Protein AF-A0A925HT43-F1 (afdb_monomer_lite)

Secondary structure (DSSP, 8-state):
---------------PPP---SS---TTPPP-TTSBPSSTT-PBPS--

Sequence (48 aa):
METNKADDKSIVASDAYYHGTKADLKPGDLIVPGFNSNYGTRKNAKFI

pLDDT: mean 76.56, std 14.12, range [43.84, 93.75]

Radius of gyration: 19.63 Å; chains: 1; bounding box: 49×38×34 Å

Structure (mmCIF, N/CA/C/O backbone):
data_AF-A0A925HT43-F1
#
_entry.id   AF-A0A925HT43-F1
#
loop_
_atom_site.group_PDB
_atom_site.id
_atom_site.type_symbol
_atom_site.label_atom_id
_atom_site.label_alt_id
_atom_site.label_comp_id
_atom_site.label_asym_id
_atom_site.label_entity_id
_atom_site.label_seq_id
_atom_site.pdbx_PDB_ins_code
_atom_site.Cartn_x
_atom_site.Cartn_y
_atom_site.Cartn_z
_atom_site.occupancy
_atom_site.B_iso_or_equiv
_atom_site.auth_seq_id
_atom_site.auth_comp_id
_atom_site.auth_asym_id
_atom_site.auth_atom_id
_atom_site.pdbx_PDB_model_num
ATOM 1 N N . MET A 1 1 ? 40.622 27.371 -14.031 1.00 54.81 1 MET A N 1
ATOM 2 C CA . MET A 1 1 ? 39.182 27.164 -13.795 1.00 54.81 1 MET A CA 1
ATOM 3 C C . MET A 1 1 ? 38.661 26.453 -15.013 1.00 54.81 1 MET A C 1
ATOM 5 O O . MET A 1 1 ? 38.664 27.118 -16.024 1.00 54.81 1 MET A O 1
ATOM 9 N N . GLU A 1 2 ? 38.304 25.173 -14.923 1.00 43.84 2 GLU A N 1
ATOM 10 C CA . GLU A 1 2 ? 37.255 24.513 -15.721 1.00 43.84 2 GLU A CA 1
ATOM 11 C C . GLU A 1 2 ? 36.912 23.232 -14.949 1.00 43.84 2 GLU A C 1
ATOM 13 O O . GLU A 1 2 ? 37.702 22.294 -14.886 1.00 43.84 2 GLU A O 1
ATOM 18 N N . THR A 1 3 ? 35.797 23.241 -14.222 1.00 48.91 3 THR A N 1
ATOM 19 C CA . THR A 1 3 ? 35.256 22.043 -13.573 1.00 48.91 3 THR A CA 1
ATOM 20 C C . THR A 1 3 ? 34.310 21.392 -14.563 1.00 48.91 3 THR A C 1
ATOM 22 O O . THR A 1 3 ? 33.299 22.000 -14.922 1.00 48.91 3 THR A O 1
ATOM 25 N N . ASN A 1 4 ? 34.648 20.183 -15.012 1.00 56.69 4 ASN A N 1
ATOM 26 C CA . ASN A 1 4 ? 33.823 19.425 -15.941 1.00 56.69 4 ASN A CA 1
ATOM 27 C C . ASN A 1 4 ? 32.429 19.220 -15.347 1.00 56.69 4 ASN A C 1
ATOM 29 O O . ASN A 1 4 ? 32.243 18.661 -14.265 1.00 56.69 4 ASN A O 1
ATOM 33 N N . LYS A 1 5 ? 31.483 19.807 -16.073 1.00 52.03 5 LYS A N 1
ATOM 34 C CA . LYS A 1 5 ? 30.058 19.891 -15.818 1.00 52.03 5 LYS A CA 1
ATOM 35 C C . LYS A 1 5 ? 29.513 18.475 -15.680 1.00 52.03 5 LYS A C 1
ATOM 37 O O . LYS A 1 5 ? 29.696 17.665 -16.578 1.00 52.03 5 LYS A O 1
ATOM 42 N N . ALA A 1 6 ? 28.887 18.212 -14.536 1.00 53.44 6 ALA A N 1
ATOM 43 C CA . ALA A 1 6 ? 28.133 16.999 -14.280 1.00 53.44 6 ALA A CA 1
ATOM 44 C C . ALA A 1 6 ? 27.265 16.668 -15.497 1.00 53.44 6 ALA A C 1
ATOM 46 O O . ALA A 1 6 ? 26.578 17.558 -16.012 1.00 53.44 6 ALA A O 1
ATOM 47 N N . ASP A 1 7 ? 27.329 15.409 -15.923 1.00 56.81 7 ASP A N 1
ATOM 48 C CA . ASP A 1 7 ? 26.448 14.786 -16.901 1.00 56.81 7 ASP A CA 1
ATOM 49 C C . ASP A 1 7 ? 25.004 14.817 -16.373 1.00 56.81 7 ASP A C 1
ATOM 51 O O . ASP A 1 7 ? 24.436 13.850 -15.870 1.00 56.81 7 ASP A O 1
ATOM 55 N N . ASP A 1 8 ? 24.422 16.006 -16.443 1.00 65.88 8 ASP A N 1
ATOM 56 C CA . ASP A 1 8 ? 23.002 16.269 -16.412 1.00 65.88 8 ASP A CA 1
ATOM 57 C C . ASP A 1 8 ? 22.430 15.659 -17.685 1.00 65.88 8 ASP A C 1
ATOM 59 O O . ASP A 1 8 ? 22.588 16.241 -18.760 1.00 65.88 8 ASP A O 1
ATOM 63 N N . LYS A 1 9 ? 21.876 14.441 -17.571 1.00 55.97 9 LYS A N 1
ATOM 64 C CA . LYS A 1 9 ? 20.636 13.994 -18.236 1.00 55.97 9 LYS A CA 1
ATOM 65 C C . LYS A 1 9 ? 20.562 12.471 -18.344 1.00 55.97 9 LYS A C 1
ATOM 67 O O . LYS A 1 9 ? 20.994 11.870 -19.320 1.00 55.97 9 LYS A O 1
ATOM 72 N N . SER A 1 10 ? 19.886 11.862 -17.377 1.00 52.28 10 SER A N 1
ATOM 73 C CA . SER A 1 10 ? 18.815 10.889 -17.647 1.00 52.28 10 SER A CA 1
ATOM 74 C C . SER A 1 10 ? 18.123 10.500 -16.341 1.00 52.28 10 SER A C 1
ATOM 76 O O . SER A 1 10 ? 18.120 9.348 -15.921 1.00 52.28 10 SER A O 1
ATOM 78 N N . ILE A 1 11 ? 17.453 11.464 -15.703 1.00 59.38 11 ILE A N 1
ATOM 79 C CA . ILE A 1 11 ? 16.327 11.102 -14.838 1.00 59.38 11 ILE A CA 1
ATOM 80 C C . ILE A 1 11 ? 15.206 10.674 -15.789 1.00 59.38 11 ILE A C 1
ATOM 82 O O . ILE A 1 11 ? 14.289 11.435 -16.087 1.00 59.38 11 ILE A O 1
ATOM 86 N N . VAL A 1 12 ? 15.308 9.462 -16.334 1.00 56.94 12 VAL A N 1
ATOM 87 C CA . VAL A 1 12 ? 14.137 8.754 -16.849 1.00 56.94 12 VAL A CA 1
ATOM 88 C C . VAL A 1 12 ? 13.411 8.281 -15.598 1.00 56.94 12 VAL A C 1
ATOM 90 O O . VAL A 1 12 ? 13.537 7.133 -15.181 1.00 56.94 12 VAL A O 1
ATOM 93 N N . ALA A 1 13 ? 12.740 9.210 -14.916 1.00 62.16 13 ALA A N 1
ATOM 94 C CA . ALA A 1 13 ? 11.773 8.847 -13.902 1.00 62.16 13 ALA A CA 1
ATOM 95 C C . ALA A 1 13 ? 10.662 8.121 -14.655 1.00 62.16 13 ALA A C 1
ATOM 97 O O . ALA A 1 13 ? 9.800 8.740 -15.268 1.00 62.16 13 ALA A O 1
ATOM 98 N N . SER A 1 14 ? 10.744 6.794 -14.690 1.00 67.69 14 SER A N 1
ATOM 99 C CA . SER A 1 14 ? 9.580 5.966 -14.951 1.00 67.69 14 SER A CA 1
ATOM 100 C C . SER A 1 14 ? 8.460 6.471 -14.045 1.00 67.69 14 SER A C 1
ATOM 102 O O . SER A 1 14 ? 8.718 6.642 -12.850 1.00 67.69 14 SER A O 1
ATOM 104 N N . ASP A 1 15 ? 7.256 6.674 -14.580 1.00 78.88 15 ASP A N 1
ATOM 105 C CA . ASP A 1 15 ? 6.028 6.952 -13.817 1.00 78.88 15 ASP A CA 1
ATOM 106 C C . ASP A 1 15 ? 5.629 5.720 -12.971 1.00 78.88 15 ASP A C 1
ATOM 108 O O . ASP A 1 15 ? 4.541 5.157 -13.081 1.00 78.88 15 ASP A O 1
ATOM 112 N N . ALA A 1 16 ? 6.566 5.219 -12.172 1.00 84.19 16 ALA A N 1
ATOM 113 C CA . ALA A 1 16 ? 6.446 4.042 -11.348 1.00 84.19 16 ALA A CA 1
ATOM 114 C C . ALA A 1 16 ? 5.967 4.481 -9.969 1.00 84.19 16 ALA A C 1
ATOM 116 O O . ALA A 1 16 ? 6.649 5.208 -9.243 1.00 84.19 16 ALA A O 1
ATOM 117 N N . TYR A 1 17 ? 4.781 4.013 -9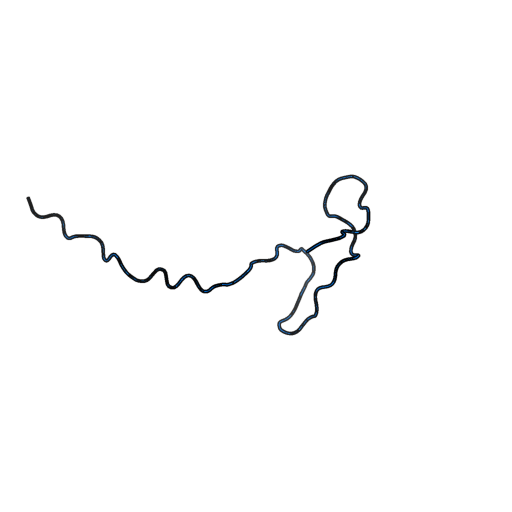.604 1.00 86.62 17 TYR A N 1
ATOM 118 C CA . TYR A 1 17 ? 4.276 4.129 -8.249 1.00 86.62 17 TYR A CA 1
ATOM 119 C C . TYR A 1 17 ? 4.873 3.006 -7.402 1.00 86.62 17 TYR A C 1
ATOM 121 O O . TYR A 1 17 ? 4.842 1.837 -7.786 1.00 86.62 17 TYR A O 1
ATOM 129 N N . TYR A 1 18 ? 5.405 3.360 -6.235 1.00 87.75 18 TYR A N 1
ATOM 130 C CA . TYR A 1 18 ? 5.940 2.402 -5.274 1.00 87.75 18 TYR A CA 1
ATOM 131 C C . TYR A 1 18 ? 4.917 2.166 -4.171 1.00 87.75 18 TYR A C 1
ATOM 133 O O . TYR A 1 18 ? 4.422 3.114 -3.563 1.00 87.75 18 TYR A O 1
ATOM 141 N N . HIS A 1 19 ? 4.634 0.898 -3.885 1.00 87.75 19 HIS A N 1
ATOM 142 C CA . HIS A 1 19 ? 3.749 0.507 -2.797 1.00 87.75 19 HIS A CA 1
ATOM 143 C C . HIS A 1 19 ? 4.534 -0.277 -1.740 1.0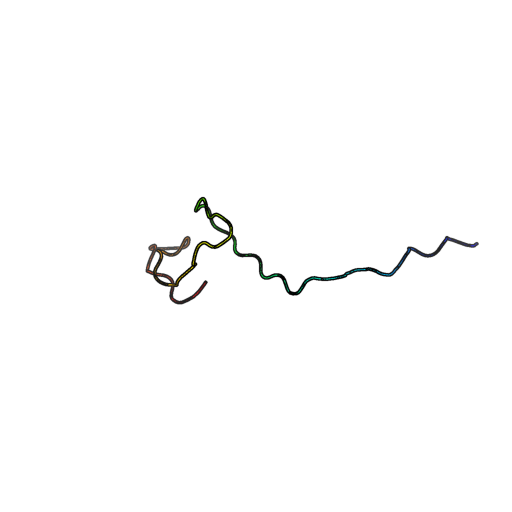0 87.75 19 HIS A C 1
ATOM 145 O O . HIS A 1 19 ? 5.059 -1.357 -2.008 1.00 87.75 19 HIS A O 1
ATOM 151 N N . GLY A 1 20 ? 4.639 0.282 -0.533 1.00 87.88 20 GLY A N 1
ATOM 152 C CA . GLY A 1 20 ? 5.340 -0.349 0.584 1.00 87.88 20 GLY A CA 1
ATOM 153 C C . GLY A 1 20 ? 4.439 -1.329 1.331 1.00 87.88 20 GLY A C 1
ATOM 154 O O . GLY A 1 20 ? 3.475 -0.918 1.974 1.00 87.88 20 GLY A O 1
ATOM 155 N N . THR A 1 21 ? 4.778 -2.617 1.311 1.00 88.69 21 THR A N 1
ATOM 156 C CA . THR A 1 21 ? 4.031 -3.658 2.030 1.00 88.69 21 THR A CA 1
ATOM 157 C C . THR A 1 21 ? 4.958 -4.735 2.592 1.00 88.69 21 THR A C 1
ATOM 159 O O . THR A 1 21 ? 6.066 -4.932 2.104 1.00 88.69 21 THR A O 1
ATOM 162 N N . LYS A 1 22 ? 4.510 -5.421 3.652 1.00 89.19 22 LYS A N 1
ATOM 163 C CA . LYS A 1 22 ? 5.169 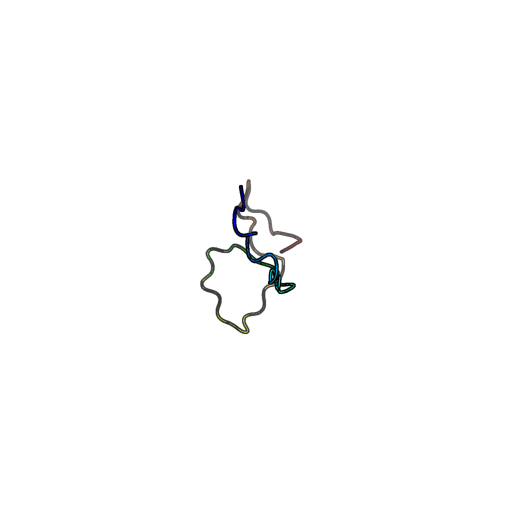-6.627 4.190 1.00 89.19 22 LYS A CA 1
ATOM 164 C C . LYS A 1 22 ? 4.629 -7.918 3.571 1.00 89.19 22 LYS A C 1
ATOM 166 O O . LYS A 1 22 ? 5.139 -8.988 3.885 1.00 89.19 22 LYS A O 1
ATOM 171 N N . ALA A 1 23 ? 3.564 -7.829 2.775 1.00 87.94 23 ALA A N 1
ATOM 172 C CA . ALA A 1 23 ? 3.045 -8.974 2.045 1.00 87.94 23 ALA A CA 1
ATOM 173 C C . ALA A 1 23 ? 4.068 -9.415 0.987 1.00 87.94 23 ALA A C 1
ATOM 175 O O . ALA A 1 23 ? 4.656 -8.573 0.311 1.00 87.94 23 ALA A O 1
ATOM 176 N N . ASP A 1 24 ? 4.265 -10.724 0.848 1.00 91.94 24 ASP A N 1
ATOM 177 C CA . ASP A 1 24 ? 5.125 -11.311 -0.183 1.00 91.94 24 ASP A CA 1
ATOM 178 C C . ASP A 1 24 ? 4.384 -11.319 -1.531 1.00 91.94 24 ASP A C 1
ATOM 180 O O . ASP A 1 24 ? 3.811 -12.331 -1.933 1.00 91.94 24 ASP A O 1
ATOM 184 N N . LEU A 1 25 ? 4.298 -10.144 -2.166 1.00 91.12 25 LEU A N 1
ATOM 185 C CA . LEU A 1 25 ? 3.628 -9.958 -3.455 1.00 91.12 25 LEU A CA 1
ATOM 186 C C . LEU A 1 25 ? 4.551 -10.321 -4.617 1.00 91.12 25 LEU A C 1
ATOM 188 O O . LEU A 1 25 ? 5.724 -9.939 -4.651 1.00 91.12 25 LEU A O 1
ATOM 192 N N . LYS A 1 26 ? 3.986 -10.991 -5.616 1.00 93.75 26 LYS A N 1
ATOM 193 C CA . LYS A 1 26 ? 4.653 -11.346 -6.868 1.00 93.75 26 LYS A CA 1
ATOM 194 C C . LYS A 1 26 ? 4.139 -10.473 -8.017 1.00 93.75 26 LYS A C 1
ATOM 196 O O . LYS A 1 26 ? 3.016 -9.970 -7.967 1.00 93.75 26 LYS A O 1
ATOM 201 N N . PRO A 1 27 ? 4.936 -10.282 -9.083 1.00 91.81 27 PRO A N 1
ATOM 202 C CA . PRO A 1 27 ? 4.465 -9.582 -10.273 1.00 91.81 27 PRO A CA 1
ATOM 203 C C . PRO A 1 27 ? 3.183 -10.219 -10.827 1.00 91.81 27 PRO A C 1
ATOM 205 O O . PRO A 1 27 ? 3.141 -11.425 -11.060 1.00 91.81 27 PRO A O 1
ATOM 208 N N . GLY A 1 28 ? 2.156 -9.397 -11.049 1.00 91.88 28 GLY A N 1
ATOM 209 C CA . GLY A 1 28 ? 0.831 -9.840 -11.499 1.00 91.88 28 GLY A CA 1
ATOM 210 C C . GLY A 1 28 ? -0.206 -9.991 -10.382 1.00 91.88 28 GLY A C 1
ATOM 211 O O . GLY A 1 28 ? -1.392 -10.100 -10.692 1.00 91.88 28 GLY A O 1
ATOM 212 N N . ASP A 1 29 ? 0.201 -9.938 -9.111 1.00 92.44 29 ASP A N 1
ATOM 213 C CA . ASP A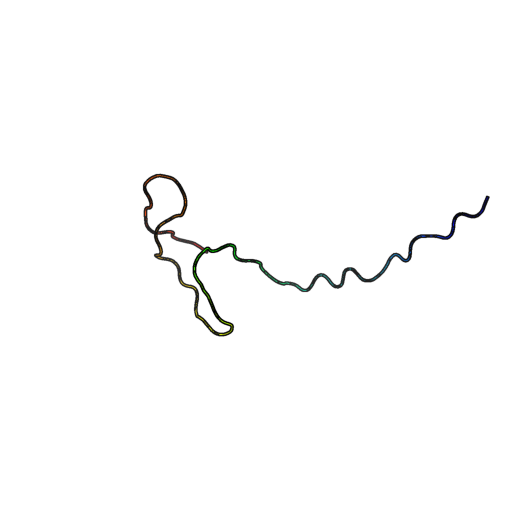 1 29 ? -0.741 -9.949 -7.992 1.00 92.44 29 ASP A CA 1
ATOM 214 C C . ASP A 1 29 ? -1.589 -8.669 -7.964 1.00 92.44 29 ASP A C 1
ATOM 216 O O . ASP A 1 29 ? -1.095 -7.551 -8.144 1.00 92.44 29 ASP A O 1
ATOM 220 N N . LEU A 1 30 ? -2.889 -8.833 -7.709 1.00 90.31 30 LEU A N 1
ATOM 221 C CA . LEU A 1 30 ? -3.834 -7.726 -7.617 1.00 90.31 30 LEU A CA 1
ATOM 222 C C . LEU A 1 30 ? -3.876 -7.173 -6.188 1.00 90.31 30 LEU A C 1
ATOM 224 O O . LEU A 1 30 ? -4.253 -7.875 -5.250 1.00 90.31 30 LEU A O 1
ATOM 228 N N . ILE A 1 31 ? -3.562 -5.886 -6.036 1.00 90.00 31 ILE A N 1
ATOM 229 C CA . ILE A 1 31 ? -3.694 -5.168 -4.764 1.00 90.00 31 ILE A CA 1
ATOM 230 C C . ILE A 1 31 ? -5.055 -4.466 -4.738 1.00 90.00 31 ILE A C 1
ATOM 232 O O . ILE A 1 31 ? -5.381 -3.702 -5.646 1.00 90.00 31 ILE A O 1
ATOM 236 N N . VAL A 1 32 ? -5.849 -4.715 -3.693 1.00 86.94 32 VAL A N 1
ATOM 237 C CA . VAL A 1 32 ? -7.168 -4.093 -3.486 1.00 86.94 32 VAL A CA 1
ATOM 238 C C . VAL A 1 32 ? -7.260 -3.425 -2.109 1.00 86.94 32 VAL A C 1
ATOM 240 O O . VAL A 1 32 ? -6.598 -3.871 -1.168 1.00 86.94 32 VAL A O 1
ATOM 243 N N . PRO A 1 33 ? -8.083 -2.372 -1.947 1.00 84.19 33 PRO A N 1
ATOM 244 C CA . PRO A 1 33 ? -8.409 -1.835 -0.630 1.00 84.19 33 PRO A CA 1
ATOM 245 C C . PRO A 1 33 ? -9.118 -2.880 0.245 1.00 84.19 33 PRO A C 1
ATOM 247 O O . PRO A 1 33 ? -9.677 -3.854 -0.255 1.00 84.19 33 PRO A O 1
ATOM 250 N N . GLY A 1 34 ? -9.159 -2.649 1.557 1.00 79.25 34 GLY A N 1
ATOM 251 C CA . GLY A 1 34 ? -9.855 -3.526 2.506 1.00 79.25 34 GLY A CA 1
ATOM 252 C C . GLY A 1 34 ? -8.942 -4.343 3.418 1.00 79.25 34 GLY A C 1
ATOM 253 O O . GLY A 1 34 ? -9.436 -4.933 4.374 1.00 79.25 34 GLY A O 1
ATOM 254 N N . PHE A 1 35 ? -7.625 -4.319 3.199 1.00 80.62 35 PHE A N 1
ATOM 255 C CA . PHE A 1 35 ? -6.670 -4.845 4.175 1.00 80.62 35 PHE A CA 1
ATOM 256 C C . PHE A 1 35 ? -6.594 -3.954 5.417 1.00 80.62 35 PHE A C 1
ATOM 258 O O . PHE A 1 35 ? -6.792 -2.739 5.354 1.00 80.62 35 PHE A O 1
ATOM 265 N N . ASN A 1 36 ? -6.289 -4.564 6.562 1.00 83.00 36 ASN A N 1
ATOM 266 C CA . ASN A 1 36 ? -6.098 -3.849 7.818 1.00 83.00 36 ASN A CA 1
ATOM 267 C C . ASN A 1 36 ? -4.992 -2.797 7.684 1.00 83.00 36 ASN A C 1
ATOM 269 O O . ASN A 1 36 ? -3.892 -3.099 7.222 1.00 83.00 36 ASN A O 1
ATOM 273 N N . SER A 1 37 ? -5.262 -1.580 8.153 1.00 80.69 37 SER A N 1
ATOM 274 C CA . SER A 1 37 ? -4.263 -0.517 8.194 1.00 80.69 37 SER A CA 1
ATOM 275 C C . SER A 1 37 ? -3.047 -0.933 9.023 1.00 80.69 37 SER A C 1
ATOM 277 O O . SER A 1 37 ? -3.174 -1.508 10.109 1.00 80.69 37 SER A O 1
ATOM 279 N N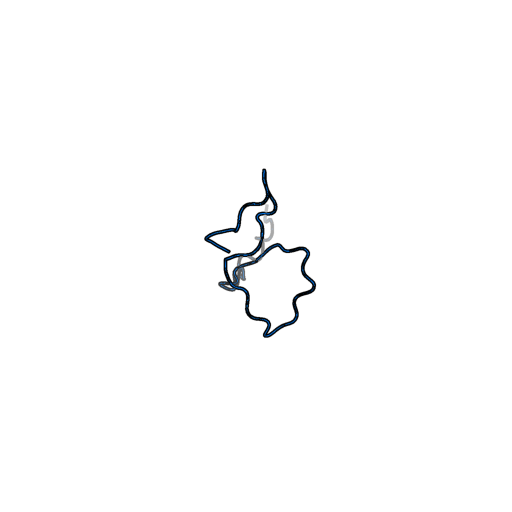 . ASN A 1 38 ? -1.861 -0.565 8.537 1.00 81.56 38 ASN A N 1
ATOM 280 C CA . ASN A 1 38 ? -0.605 -0.716 9.273 1.00 81.56 38 ASN A CA 1
ATOM 281 C C . ASN A 1 38 ? -0.494 0.252 10.468 1.00 81.56 38 ASN A C 1
ATOM 283 O O . ASN A 1 38 ? 0.434 0.130 11.265 1.00 81.56 38 ASN A O 1
ATOM 287 N N . TYR A 1 39 ? -1.438 1.189 10.613 1.00 75.81 39 TYR A N 1
ATOM 288 C CA . TYR A 1 39 ? -1.440 2.231 11.637 1.00 75.81 39 TYR A CA 1
ATOM 289 C C . TYR A 1 39 ? -2.648 2.117 12.583 1.00 75.81 39 TYR A C 1
ATOM 291 O O . TYR A 1 39 ? -3.754 1.736 12.187 1.00 75.81 39 TYR A O 1
ATOM 299 N N . GLY A 1 40 ? -2.455 2.519 13.843 1.00 81.56 40 GLY A N 1
ATOM 300 C CA . GLY A 1 40 ? -3.525 2.654 14.837 1.00 81.56 40 GLY A CA 1
ATOM 301 C C . GLY A 1 40 ? -4.278 1.349 15.132 1.00 81.56 40 GLY A C 1
ATOM 302 O O . GLY A 1 40 ? -3.680 0.290 15.296 1.00 81.56 40 GLY A O 1
ATOM 303 N N . THR A 1 41 ? -5.613 1.423 15.196 1.00 81.19 41 THR A N 1
ATOM 304 C CA . THR A 1 41 ? -6.519 0.308 15.556 1.00 81.19 41 THR A CA 1
ATOM 305 C C . THR A 1 41 ? -6.733 -0.722 14.442 1.00 81.19 41 THR A C 1
ATOM 307 O O . THR A 1 41 ? -7.635 -1.549 14.544 1.00 81.19 41 THR A O 1
ATOM 310 N N . ARG A 1 42 ? -5.915 -0.686 13.379 1.00 80.44 42 ARG A N 1
ATOM 311 C CA . ARG A 1 42 ? -5.932 -1.651 12.267 1.00 80.44 42 ARG A CA 1
ATOM 312 C C . ARG A 1 42 ? -7.277 -1.788 11.547 1.00 80.44 42 ARG A C 1
ATOM 314 O O . ARG A 1 42 ? -7.613 -2.855 11.051 1.00 80.44 42 ARG A O 1
ATOM 321 N N . LYS A 1 43 ? -8.047 -0.702 11.455 1.00 82.69 43 LYS A N 1
ATOM 322 C CA . LYS A 1 43 ? -9.269 -0.659 10.635 1.00 82.69 43 LYS A CA 1
ATOM 323 C C . LYS A 1 43 ? -8.935 -0.906 9.161 1.00 82.69 43 LYS A C 1
ATOM 325 O O . LYS A 1 43 ? -7.849 -0.534 8.716 1.00 82.69 43 LYS A O 1
ATOM 330 N N . ASN A 1 44 ? -9.881 -1.462 8.409 1.00 81.25 44 ASN A N 1
ATOM 331 C CA . ASN A 1 44 ? -9.730 -1.672 6.968 1.00 81.25 44 ASN A CA 1
ATOM 332 C C . ASN A 1 44 ? -9.385 -0.361 6.246 1.00 81.25 44 ASN A C 1
ATOM 334 O O . ASN A 1 44 ? -10.057 0.661 6.427 1.00 81.25 44 ASN A O 1
ATOM 338 N N . ALA A 1 45 ? -8.336 -0.401 5.429 1.00 80.44 45 ALA A N 1
ATOM 339 C CA . ALA A 1 45 ? -7.877 0.720 4.630 1.00 80.44 45 ALA A CA 1
ATOM 340 C C . ALA A 1 45 ? -8.826 0.957 3.448 1.00 80.44 45 ALA A C 1
ATOM 342 O O . ALA A 1 45 ? -9.204 0.026 2.737 1.00 80.44 45 ALA A O 1
ATOM 343 N N . LYS A 1 46 ? -9.204 2.223 3.237 1.00 81.31 46 LYS A N 1
ATOM 344 C CA . LYS A 1 46 ? -10.039 2.646 2.100 1.00 81.31 46 LYS A CA 1
ATOM 345 C C . LYS A 1 46 ? -9.236 2.867 0.813 1.00 81.31 46 LYS A C 1
ATOM 347 O O . LYS A 1 46 ? -9.835 2.938 -0.252 1.00 81.31 46 LYS A O 1
ATOM 352 N N . PHE A 1 47 ? -7.913 2.976 0.920 1.00 77.44 47 PHE A N 1
ATOM 353 C CA . PHE A 1 47 ? -6.995 3.334 -0.162 1.00 77.44 47 PHE A CA 1
ATOM 354 C C . PHE A 1 47 ? -5.713 2.490 -0.078 1.00 77.44 47 PHE A C 1
ATOM 356 O O . PHE A 1 47 ? -5.469 1.866 0.960 1.00 77.44 47 PHE A O 1
ATOM 363 N N . ILE A 1 48 ? -4.934 2.490 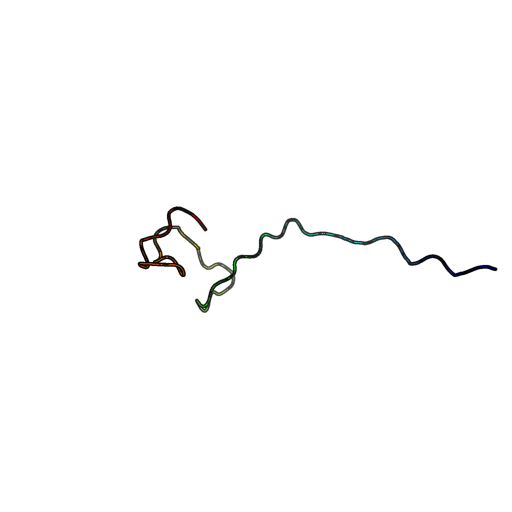-1.166 1.00 77.69 48 ILE A N 1
ATOM 364 C CA . ILE A 1 48 ? -3.645 1.796 -1.348 1.00 77.69 48 ILE A CA 1
ATOM 365 C C . ILE A 1 48 ? -2.539 2.838 -1.499 1.00 77.69 48 ILE A C 1
ATOM 367 O O . ILE A 1 48 ? -2.813 3.853 -2.177 1.00 77.69 48 ILE A O 1
#

Foldseek 3Di:
DDDPDPPPDDPPVDPDDDDDDPDPDDPPDDDDWQFFDPDDPRGTGPDD